Protein AF-Q4VC95-F1 (afdb_monomer)

Organism: NCBI:txid325325

Structure (mmCIF, N/CA/C/O backbone):
data_AF-Q4VC95-F1
#
_entry.id   AF-Q4VC95-F1
#
loop_
_atom_site.group_PDB
_atom_site.id
_atom_site.type_symbol
_atom_site.label_atom_id
_atom_site.label_alt_id
_atom_site.label_comp_id
_atom_site.label_asym_id
_atom_site.label_entity_id
_atom_site.label_seq_id
_atom_site.pdbx_PDB_ins_code
_atom_site.Cartn_x
_atom_site.Cartn_y
_atom_site.Cartn_z
_atom_site.occupancy
_atom_site.B_iso_or_equiv
_atom_site.auth_seq_id
_atom_site.auth_comp_id
_atom_site.auth_asym_id
_atom_site.auth_atom_id
_atom_site.pdbx_PDB_model_num
ATOM 1 N N . SER A 1 1 ? 1.950 -16.554 6.411 1.00 58.47 1 SER A N 1
ATOM 2 C CA . SER A 1 1 ? 0.692 -15.927 6.862 1.00 58.47 1 SER A CA 1
ATOM 3 C C . SER A 1 1 ? 1.009 -15.013 8.032 1.00 58.47 1 SER A C 1
ATOM 5 O O . SER A 1 1 ? 1.892 -15.345 8.814 1.00 58.47 1 SER A O 1
ATOM 7 N N . SER A 1 2 ? 0.361 -13.853 8.122 1.00 73.25 2 SER A N 1
ATOM 8 C CA . SER A 1 2 ? 0.530 -12.890 9.217 1.00 73.25 2 SER A CA 1
ATOM 9 C C . SER A 1 2 ? -0.821 -12.636 9.881 1.00 73.25 2 SER A C 1
ATOM 11 O O . SER A 1 2 ? -1.827 -12.556 9.186 1.00 73.25 2 SER A O 1
ATOM 13 N N . ASN A 1 3 ? -0.824 -12.489 11.209 1.00 79.56 3 ASN A N 1
ATOM 14 C CA . ASN A 1 3 ? -2.007 -12.095 11.993 1.00 79.56 3 ASN A CA 1
ATOM 15 C C . ASN A 1 3 ? -1.872 -10.672 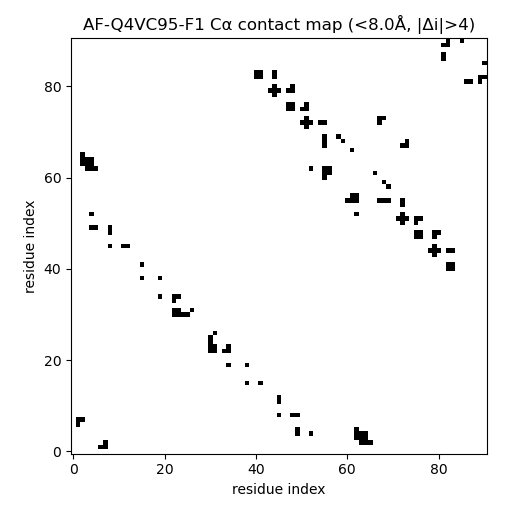12.574 1.00 79.56 3 ASN A C 1
ATOM 17 O O . ASN A 1 3 ? -2.800 -10.156 13.180 1.00 79.56 3 ASN A O 1
ATOM 21 N N . HIS A 1 4 ? -0.716 -10.025 12.382 1.00 86.69 4 HIS A N 1
ATOM 22 C CA . HIS A 1 4 ? -0.400 -8.705 12.930 1.00 86.69 4 HIS A CA 1
ATOM 23 C C . HIS A 1 4 ? -0.182 -7.687 11.806 1.00 86.69 4 HIS A C 1
ATOM 25 O O . HIS A 1 4 ? 0.581 -7.962 10.871 1.00 86.69 4 HIS A O 1
ATOM 31 N N . TRP A 1 5 ? -0.786 -6.498 11.920 1.00 87.50 5 TRP A N 1
ATOM 32 C CA . TRP A 1 5 ? -0.747 -5.451 10.885 1.00 87.50 5 TRP A CA 1
ATOM 33 C C . TRP A 1 5 ? 0.667 -5.077 10.443 1.00 87.50 5 TRP A C 1
ATOM 35 O O . TRP A 1 5 ? 0.952 -5.054 9.248 1.00 87.50 5 TRP A O 1
ATOM 45 N N . VAL A 1 6 ? 1.579 -4.872 11.397 1.00 86.56 6 VAL A N 1
ATOM 46 C CA . VAL A 1 6 ? 2.993 -4.564 11.110 1.00 86.56 6 VAL A CA 1
ATOM 47 C C . VAL A 1 6 ? 3.650 -5.638 10.237 1.00 86.56 6 VAL A C 1
ATOM 49 O O . VAL A 1 6 ? 4.337 -5.310 9.278 1.00 86.56 6 VAL A O 1
ATOM 52 N N . MET A 1 7 ? 3.406 -6.923 10.506 1.00 88.19 7 MET A N 1
ATOM 53 C CA . MET A 1 7 ? 4.019 -8.005 9.731 1.00 88.19 7 MET A CA 1
ATOM 54 C C . MET A 1 7 ? 3.429 -8.105 8.319 1.00 88.19 7 MET A C 1
ATOM 56 O O . MET A 1 7 ? 4.160 -8.373 7.366 1.00 88.19 7 MET A O 1
ATOM 60 N N . ALA A 1 8 ? 2.122 -7.858 8.172 1.00 88.31 8 ALA A N 1
ATOM 61 C CA . ALA A 1 8 ? 1.491 -7.747 6.858 1.00 88.31 8 ALA A CA 1
ATOM 62 C C . ALA A 1 8 ? 2.071 -6.572 6.055 1.00 88.31 8 ALA A C 1
ATOM 64 O O . ALA A 1 8 ? 2.407 -6.738 4.883 1.00 88.31 8 ALA A O 1
ATOM 65 N N . TRP A 1 9 ? 2.251 -5.414 6.695 1.00 90.69 9 TRP A N 1
ATOM 66 C CA . TRP A 1 9 ? 2.854 -4.235 6.081 1.00 90.69 9 TRP A CA 1
ATOM 67 C C . TRP A 1 9 ? 4.294 -4.489 5.616 1.00 90.69 9 TRP A C 1
ATOM 69 O O . TRP A 1 9 ? 4.612 -4.242 4.454 1.00 90.69 9 TRP A O 1
ATOM 79 N N . THR A 1 10 ? 5.140 -5.083 6.463 1.00 91.25 10 THR A N 1
ATOM 80 C CA . THR A 1 10 ? 6.523 -5.419 6.092 1.00 91.25 10 THR A CA 1
ATOM 81 C C . THR A 1 10 ? 6.579 -6.342 4.873 1.00 91.25 10 THR A C 1
ATOM 83 O O . THR A 1 10 ? 7.408 -6.151 3.986 1.00 91.25 10 THR A O 1
ATOM 86 N N . GLY A 1 11 ? 5.676 -7.324 4.781 1.00 89.12 11 GLY A N 1
ATOM 87 C CA . GLY A 1 11 ? 5.594 -8.200 3.609 1.00 89.12 11 GLY A CA 1
ATOM 88 C C . GLY A 1 11 ? 5.265 -7.446 2.315 1.00 89.12 11 GLY A C 1
ATOM 89 O O . GLY A 1 11 ? 5.795 -7.777 1.253 1.00 89.12 11 GLY A O 1
ATOM 90 N N . LEU A 1 12 ? 4.429 -6.408 2.397 1.00 88.12 12 LEU A N 1
ATOM 91 C CA . LEU A 1 12 ? 4.082 -5.565 1.255 1.00 88.12 12 LEU A CA 1
ATOM 92 C C . LEU A 1 12 ? 5.241 -4.664 0.812 1.00 88.12 12 LEU A C 1
ATOM 94 O O . LEU A 1 12 ? 5.403 -4.486 -0.393 1.00 88.12 12 LEU A O 1
ATOM 98 N N . GLU A 1 13 ? 6.037 -4.139 1.745 1.00 91.25 13 GLU A N 1
ATOM 99 C CA . GLU A 1 13 ? 7.244 -3.349 1.442 1.00 91.25 13 GLU A CA 1
ATOM 100 C C . GLU A 1 13 ? 8.359 -4.192 0.816 1.00 91.25 13 GLU A C 1
ATOM 102 O O . GLU A 1 13 ? 9.028 -3.781 -0.128 1.00 91.25 13 GLU A O 1
ATOM 107 N N . ILE A 1 14 ? 8.549 -5.425 1.288 1.00 92.44 14 ILE A N 1
ATOM 108 C CA . ILE A 1 14 ? 9.536 -6.325 0.678 1.00 92.44 14 ILE A CA 1
ATOM 109 C C . ILE A 1 14 ? 9.150 -6.630 -0.778 1.00 92.44 14 ILE A C 1
ATOM 111 O O . ILE A 1 14 ? 10.015 -6.669 -1.653 1.00 92.44 14 ILE A O 1
ATOM 115 N N . ASN A 1 15 ? 7.855 -6.805 -1.056 1.00 90.75 15 ASN A N 1
ATOM 116 C CA . ASN A 1 15 ? 7.357 -7.055 -2.408 1.00 90.75 15 ASN A CA 1
ATOM 117 C C . ASN A 1 15 ? 7.630 -5.863 -3.349 1.00 90.75 15 ASN A C 1
ATOM 119 O O . ASN A 1 15 ? 8.150 -6.046 -4.450 1.00 90.75 15 ASN A O 1
ATOM 123 N N . THR A 1 16 ? 7.363 -4.634 -2.901 1.00 89.75 16 THR A N 1
ATOM 124 C CA . THR A 1 16 ? 7.597 -3.427 -3.712 1.00 89.75 16 THR A CA 1
ATOM 125 C C . THR A 1 16 ? 9.082 -3.237 -4.007 1.00 89.75 16 THR A C 1
ATOM 127 O O . THR A 1 16 ? 9.448 -3.035 -5.166 1.00 89.75 16 THR A O 1
ATOM 130 N N . LEU A 1 17 ? 9.948 -3.389 -3.000 1.00 91.62 17 LEU A N 1
ATOM 131 C CA . LEU A 1 17 ? 11.402 -3.297 -3.163 1.00 91.62 17 LEU A CA 1
ATOM 132 C C . LEU A 1 17 ? 11.961 -4.377 -4.101 1.00 91.62 17 LEU A C 1
ATOM 134 O O . LEU A 1 17 ? 12.872 -4.093 -4.877 1.00 91.62 17 LEU A O 1
ATOM 138 N N . ALA A 1 18 ? 11.399 -5.589 -4.082 1.00 91.75 18 ALA A N 1
ATOM 139 C CA . ALA A 1 18 ? 11.811 -6.672 -4.974 1.00 91.75 18 ALA A CA 1
ATOM 140 C C . ALA A 1 18 ? 11.437 -6.420 -6.449 1.00 91.75 18 ALA A C 1
ATOM 142 O O . ALA A 1 18 ? 12.146 -6.874 -7.349 1.00 91.75 18 ALA A O 1
ATOM 143 N N . ILE A 1 19 ? 10.354 -5.682 -6.716 1.00 91.00 19 ILE A N 1
ATOM 144 C CA . ILE A 1 19 ? 9.877 -5.392 -8.079 1.00 91.00 19 ILE A CA 1
ATOM 145 C C . ILE A 1 19 ? 10.657 -4.241 -8.743 1.00 91.00 19 ILE A C 1
ATOM 147 O O . ILE A 1 19 ? 10.885 -4.279 -9.954 1.00 91.00 19 ILE A O 1
ATOM 151 N N . ILE A 1 20 ? 11.124 -3.246 -7.979 1.00 91.62 20 ILE A N 1
ATOM 152 C CA . ILE A 1 20 ? 11.896 -2.086 -8.482 1.00 91.62 20 ILE A CA 1
ATOM 153 C C . ILE A 1 20 ? 13.058 -2.464 -9.431 1.00 91.62 20 ILE A C 1
ATOM 155 O O . ILE A 1 20 ? 13.115 -1.922 -10.543 1.00 91.62 20 ILE A O 1
ATOM 159 N N . PRO A 1 21 ? 13.983 -3.379 -9.073 1.00 87.94 21 PRO A N 1
ATOM 160 C CA . PRO A 1 21 ? 15.085 -3.754 -9.965 1.00 87.94 21 PRO A CA 1
ATOM 161 C C . PRO A 1 21 ? 14.610 -4.512 -11.213 1.00 87.94 21 PRO A C 1
ATOM 163 O O . PRO A 1 21 ? 15.278 -4.505 -12.244 1.00 87.94 21 PRO A O 1
ATOM 166 N N . LEU A 1 22 ? 13.440 -5.148 -11.144 1.00 90.00 22 LEU A N 1
ATOM 167 C CA . LEU A 1 22 ? 12.856 -5.909 -12.244 1.00 90.00 22 LEU A CA 1
ATOM 168 C C . LEU A 1 22 ? 12.283 -4.977 -13.325 1.00 90.00 22 LEU A C 1
ATOM 170 O O . LEU A 1 22 ? 12.463 -5.240 -14.513 1.00 90.00 22 LEU A O 1
ATOM 174 N N . ILE A 1 23 ? 11.674 -3.854 -12.921 1.00 86.50 23 ILE A N 1
ATOM 175 C CA . ILE A 1 23 ? 11.176 -2.807 -13.834 1.00 86.50 23 ILE A CA 1
ATOM 176 C C . ILE A 1 23 ? 12.337 -2.002 -14.437 1.00 86.50 23 ILE A C 1
ATOM 178 O O . ILE A 1 23 ? 12.345 -1.721 -15.635 1.00 86.50 23 ILE A O 1
ATOM 182 N N . SER A 1 24 ? 13.350 -1.676 -13.632 1.00 88.12 24 SER A N 1
ATOM 183 C CA . SER A 1 24 ? 14.510 -0.875 -14.059 1.00 88.12 24 SER A CA 1
ATOM 184 C C . SER A 1 24 ? 15.621 -1.681 -14.750 1.00 88.12 24 SER A C 1
ATOM 186 O O . SER A 1 24 ? 16.694 -1.145 -15.021 1.00 88.12 24 SER A O 1
ATOM 188 N N . LYS A 1 25 ? 15.366 -2.955 -15.090 1.00 84.25 25 LYS A N 1
ATOM 189 C CA . LYS A 1 25 ? 16.341 -3.858 -15.727 1.00 84.25 25 LYS A CA 1
ATOM 190 C C . LYS A 1 25 ? 16.924 -3.296 -17.026 1.00 84.25 25 LYS A C 1
ATOM 192 O O . LYS A 1 25 ? 18.090 -3.529 -17.333 1.00 84.25 25 LYS A O 1
ATOM 197 N N . THR A 1 26 ? 16.114 -2.591 -17.815 1.00 81.12 26 THR A N 1
ATOM 198 C CA . THR A 1 26 ? 16.612 -1.840 -18.970 1.00 81.12 26 THR A CA 1
ATOM 199 C C . THR A 1 26 ? 16.922 -0.415 -18.522 1.00 81.12 26 THR A C 1
ATOM 201 O O . THR A 1 26 ? 16.046 0.294 -18.041 1.00 81.12 26 THR A O 1
ATOM 204 N N . HIS A 1 27 ? 18.161 0.045 -18.701 1.00 81.31 27 HIS A N 1
ATOM 205 C CA . HIS A 1 27 ? 18.582 1.402 -18.313 1.00 81.31 27 HIS A CA 1
ATOM 206 C C . HIS A 1 27 ? 18.083 2.497 -19.279 1.00 81.31 27 HIS A C 1
ATOM 208 O O . HIS A 1 27 ? 18.778 3.466 -19.569 1.00 81.31 27 HIS A O 1
ATOM 214 N N . HIS A 1 28 ? 16.868 2.341 -19.807 1.00 92.25 28 HIS A N 1
ATOM 215 C CA . HIS A 1 28 ? 16.233 3.310 -20.688 1.00 92.25 28 HIS A CA 1
ATOM 216 C C . HIS A 1 28 ? 15.473 4.362 -19.855 1.00 92.25 28 HIS A C 1
ATOM 218 O O . HIS A 1 28 ? 14.788 3.981 -18.902 1.00 92.25 28 HIS A O 1
ATOM 224 N N . PRO A 1 29 ? 15.481 5.659 -20.227 1.00 90.19 29 PRO A N 1
ATOM 225 C CA . PRO A 1 29 ? 14.777 6.715 -19.484 1.00 90.19 29 PRO A CA 1
ATOM 226 C C . PRO A 1 29 ? 13.310 6.386 -19.168 1.00 90.19 29 PRO A C 1
ATOM 228 O O . PRO A 1 29 ? 12.843 6.591 -18.053 1.00 90.19 29 PRO A O 1
ATOM 231 N N . ARG A 1 30 ? 12.602 5.766 -20.120 1.00 91.25 30 ARG A N 1
ATOM 232 C CA . ARG A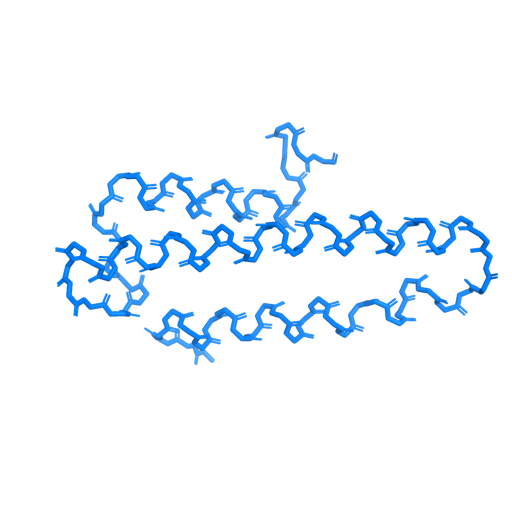 1 30 ? 11.215 5.294 -19.940 1.00 91.25 30 ARG A CA 1
ATOM 233 C C . ARG A 1 30 ? 11.055 4.235 -18.839 1.00 91.25 30 ARG A C 1
ATOM 235 O O . ARG A 1 30 ? 10.050 4.241 -18.138 1.00 91.25 30 ARG A O 1
ATOM 242 N N . ALA A 1 31 ? 12.008 3.312 -18.702 1.00 88.75 31 ALA A N 1
ATOM 243 C CA . ALA A 1 31 ? 11.959 2.277 -17.668 1.00 88.75 31 ALA A CA 1
ATOM 244 C C . ALA A 1 31 ? 12.204 2.879 -16.277 1.00 88.75 31 ALA A C 1
ATOM 246 O O . ALA A 1 31 ? 11.544 2.498 -15.311 1.00 88.75 31 ALA A O 1
ATOM 247 N N . ILE A 1 32 ? 13.083 3.881 -16.189 1.00 90.69 32 ILE A N 1
ATOM 248 C CA . ILE A 1 32 ? 13.312 4.659 -14.965 1.00 90.69 32 ILE A CA 1
ATOM 249 C C . ILE A 1 32 ? 12.040 5.423 -14.580 1.00 90.69 32 ILE A C 1
ATOM 251 O O . ILE A 1 32 ? 11.589 5.325 -13.442 1.00 90.69 32 ILE A O 1
ATOM 255 N N . GLU A 1 33 ? 11.411 6.117 -15.531 1.00 93.00 33 GLU A N 1
ATOM 256 C CA . GLU A 1 33 ? 10.157 6.840 -15.290 1.00 93.00 33 GLU A CA 1
ATOM 257 C C . GLU A 1 33 ? 9.038 5.903 -14.805 1.00 93.00 33 GLU A C 1
ATOM 259 O O . GLU A 1 33 ? 8.352 6.206 -13.827 1.00 93.00 33 GLU A O 1
ATOM 264 N N . ALA A 1 34 ? 8.883 4.735 -15.438 1.00 91.50 34 ALA A N 1
ATOM 265 C CA . ALA A 1 34 ? 7.922 3.719 -15.014 1.00 91.50 34 ALA A CA 1
ATOM 266 C C . ALA A 1 34 ? 8.219 3.193 -13.599 1.00 91.50 34 ALA A C 1
ATOM 268 O O . ALA A 1 34 ? 7.301 3.035 -12.796 1.00 91.50 34 ALA A O 1
ATOM 269 N N . THR A 1 35 ? 9.497 2.979 -13.272 1.00 91.94 35 THR A N 1
ATOM 270 C CA . THR A 1 35 ? 9.930 2.543 -11.935 1.00 91.94 35 THR A CA 1
ATOM 271 C C . THR A 1 35 ? 9.583 3.586 -10.871 1.00 91.94 35 THR A C 1
ATOM 273 O O . THR A 1 35 ? 9.059 3.232 -9.819 1.00 91.94 35 THR A O 1
ATOM 276 N N . ILE A 1 36 ? 9.813 4.874 -11.151 1.00 93.19 36 ILE A N 1
ATOM 277 C CA . ILE A 1 36 ? 9.490 5.974 -10.228 1.00 93.19 36 ILE A CA 1
ATOM 278 C C . ILE A 1 36 ? 7.975 6.082 -10.019 1.00 93.19 36 ILE A C 1
ATOM 280 O O . ILE A 1 36 ? 7.522 6.178 -8.880 1.00 93.19 36 ILE A O 1
ATOM 284 N N . LYS A 1 37 ? 7.178 6.017 -11.095 1.00 92.88 37 LYS A N 1
ATOM 285 C CA . LYS A 1 37 ? 5.706 6.026 -11.008 1.00 92.88 37 LYS A CA 1
ATOM 286 C C . LYS A 1 37 ? 5.189 4.868 -10.156 1.00 92.88 37 LYS A C 1
ATOM 288 O O . LYS A 1 37 ? 4.400 5.090 -9.240 1.00 92.88 37 LYS A O 1
ATOM 293 N N . TYR A 1 38 ? 5.685 3.657 -10.414 1.00 92.56 38 TYR A N 1
ATOM 294 C CA . TYR A 1 38 ? 5.345 2.472 -9.631 1.00 92.56 38 TYR A CA 1
ATOM 295 C C . TYR A 1 38 ? 5.706 2.652 -8.152 1.00 92.56 38 TYR A C 1
ATOM 297 O O . TYR A 1 38 ? 4.869 2.416 -7.283 1.00 92.56 38 TYR A O 1
ATOM 305 N N . PHE A 1 39 ? 6.921 3.123 -7.861 1.00 93.38 39 PHE A N 1
ATOM 306 C CA . PHE A 1 39 ? 7.375 3.353 -6.493 1.00 93.38 39 PHE A CA 1
ATOM 307 C C . PHE A 1 39 ? 6.474 4.338 -5.742 1.00 93.38 39 PHE A C 1
ATOM 309 O O . PHE A 1 39 ? 6.054 4.041 -4.629 1.00 93.38 39 PHE A O 1
ATOM 316 N N . LEU A 1 40 ? 6.119 5.473 -6.350 1.00 93.94 40 LEU A N 1
ATOM 317 C CA . LEU A 1 40 ? 5.283 6.487 -5.703 1.00 93.94 40 LEU A CA 1
ATOM 318 C C . LEU A 1 40 ? 3.875 5.966 -5.377 1.00 93.94 40 LEU A C 1
ATOM 320 O O . LEU A 1 40 ? 3.390 6.162 -4.262 1.00 93.94 40 LEU A O 1
ATOM 324 N N . VAL A 1 41 ? 3.229 5.262 -6.312 1.00 93.50 41 VAL A N 1
ATOM 325 C CA . VAL A 1 41 ? 1.896 4.671 -6.084 1.00 93.50 41 VAL A CA 1
ATOM 326 C C . VAL A 1 41 ? 1.955 3.594 -4.999 1.00 93.50 41 VAL A C 1
ATOM 328 O O . VAL A 1 41 ? 1.109 3.539 -4.110 1.00 93.50 41 VAL A O 1
ATOM 331 N N . GLN A 1 42 ? 2.984 2.751 -5.016 1.00 92.50 42 GLN A N 1
ATOM 332 C CA . GLN A 1 42 ? 3.122 1.689 -4.025 1.00 92.50 42 GLN A CA 1
ATOM 333 C C . GLN A 1 42 ? 3.482 2.215 -2.631 1.00 92.50 42 GLN A C 1
ATOM 335 O O . GLN A 1 42 ? 2.938 1.721 -1.644 1.00 92.50 42 GLN A O 1
ATOM 340 N N . ALA A 1 43 ? 4.348 3.227 -2.540 1.00 92.31 43 ALA A N 1
ATOM 341 C CA . ALA A 1 43 ? 4.723 3.862 -1.280 1.00 92.31 43 ALA A CA 1
ATOM 342 C C . ALA A 1 43 ? 3.530 4.590 -0.644 1.00 92.31 43 ALA A C 1
ATOM 344 O O . ALA A 1 43 ? 3.299 4.472 0.558 1.00 92.31 43 ALA A O 1
ATOM 345 N N . THR A 1 44 ? 2.723 5.289 -1.448 1.00 93.88 44 THR A N 1
ATOM 346 C CA . THR A 1 44 ? 1.498 5.951 -0.967 1.00 93.88 44 THR A CA 1
ATOM 347 C C . THR A 1 44 ? 0.452 4.943 -0.494 1.00 93.88 44 THR A C 1
ATOM 349 O O . THR A 1 44 ? -0.073 5.092 0.609 1.00 93.88 44 THR A O 1
ATOM 352 N N . ALA A 1 45 ? 0.213 3.867 -1.251 1.00 92.94 45 ALA A N 1
ATOM 353 C CA . ALA A 1 45 ? -0.650 2.770 -0.813 1.00 92.94 45 ALA A CA 1
ATOM 354 C C . ALA A 1 45 ? -0.155 2.148 0.504 1.00 92.94 45 ALA A C 1
ATOM 356 O O . ALA A 1 45 ? -0.935 1.904 1.420 1.00 92.94 45 ALA A O 1
ATOM 357 N N . SER A 1 46 ? 1.154 1.931 0.633 1.00 93.31 46 SER A N 1
ATOM 358 C CA . SER A 1 46 ? 1.761 1.372 1.840 1.00 93.31 46 SER A CA 1
ATOM 359 C C . SER A 1 46 ? 1.595 2.277 3.068 1.00 93.31 46 SER A C 1
ATOM 361 O O . SER A 1 46 ? 1.204 1.813 4.143 1.00 93.31 46 SER A O 1
ATOM 363 N N . ALA A 1 47 ? 1.793 3.587 2.897 1.00 93.25 47 ALA A N 1
ATOM 364 C CA . ALA A 1 47 ? 1.559 4.577 3.944 1.00 93.25 47 ALA A CA 1
ATOM 365 C C . ALA A 1 47 ? 0.089 4.606 4.394 1.00 93.25 47 ALA A C 1
ATOM 367 O O . ALA A 1 47 ? -0.182 4.689 5.592 1.00 93.25 47 ALA A O 1
ATOM 368 N N . LEU A 1 48 ? -0.866 4.475 3.464 1.00 93.62 48 LEU A N 1
ATOM 369 C CA . LEU A 1 48 ? -2.292 4.393 3.799 1.00 93.62 48 LEU A CA 1
ATOM 370 C C . LEU A 1 48 ? -2.640 3.121 4.583 1.00 93.62 48 LEU A C 1
ATOM 372 O O . LEU A 1 48 ? -3.468 3.187 5.490 1.00 93.62 48 LEU A O 1
ATOM 376 N N . ILE A 1 49 ? -1.998 1.982 4.292 1.00 92.88 49 ILE A N 1
ATOM 377 C CA . ILE A 1 49 ? -2.176 0.744 5.072 1.00 92.88 49 ILE A CA 1
ATOM 378 C C . ILE A 1 49 ? -1.696 0.946 6.511 1.00 92.88 49 ILE A C 1
ATOM 380 O O . ILE A 1 49 ? -2.429 0.612 7.446 1.00 92.88 49 ILE A O 1
ATOM 384 N N . LEU A 1 50 ? -0.508 1.535 6.704 1.00 92.06 50 LEU A N 1
ATOM 385 C CA . LEU A 1 50 ? -0.026 1.876 8.044 1.00 92.06 50 LEU A CA 1
ATOM 386 C C . LEU A 1 50 ? -0.987 2.821 8.751 1.00 92.06 50 LEU A C 1
ATOM 388 O O . LEU A 1 50 ? -1.376 2.539 9.880 1.00 92.06 50 LEU A O 1
ATOM 392 N N . PHE A 1 51 ? -1.410 3.892 8.083 1.00 91.88 51 PHE A N 1
ATOM 393 C CA . PHE A 1 51 ? -2.297 4.892 8.666 1.00 91.88 51 PHE A CA 1
ATOM 394 C C . PHE A 1 51 ? -3.669 4.314 9.053 1.00 91.88 51 PHE A C 1
ATOM 396 O O . PHE A 1 51 ? -4.180 4.582 10.135 1.00 91.88 51 PHE A O 1
ATOM 403 N N . SER A 1 52 ? -4.236 3.443 8.217 1.00 92.12 52 SER A N 1
ATOM 404 C CA . SER A 1 52 ? -5.431 2.662 8.553 1.00 92.12 52 SER A CA 1
ATOM 405 C C . SER A 1 52 ? -5.213 1.817 9.812 1.00 92.12 52 SER A C 1
ATOM 407 O O . SER A 1 52 ? -6.033 1.833 10.732 1.00 92.12 52 SER A O 1
ATOM 409 N N . SER A 1 53 ? -4.097 1.080 9.870 1.00 91.25 53 SER A N 1
ATOM 410 C CA . SER A 1 53 ? -3.802 0.199 11.003 1.00 91.25 53 SER A CA 1
ATOM 411 C C . SER A 1 53 ? -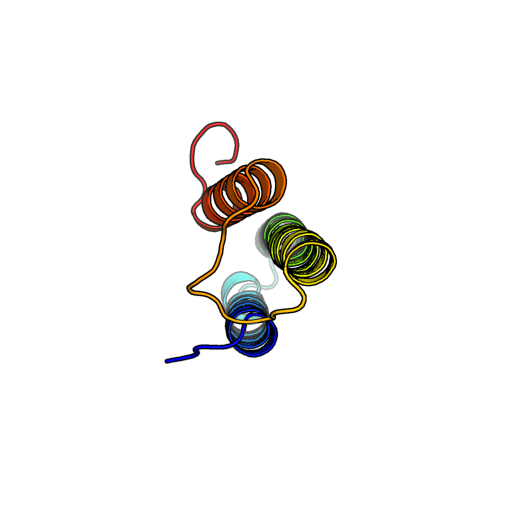3.560 0.967 12.304 1.00 91.25 53 SER A C 1
ATOM 413 O O . SER A 1 53 ? -4.007 0.518 13.356 1.00 91.25 53 SER A O 1
ATOM 415 N N . THR A 1 54 ? -2.930 2.146 12.247 1.00 91.31 54 THR A N 1
ATOM 416 C CA . THR A 1 54 ? -2.688 2.987 13.425 1.00 91.31 54 THR A CA 1
ATOM 417 C C . THR A 1 54 ? -3.972 3.621 13.938 1.00 91.31 54 THR A C 1
ATOM 419 O O . THR A 1 54 ? -4.176 3.625 15.147 1.00 91.31 54 THR A O 1
ATOM 422 N N . ILE A 1 55 ? -4.871 4.090 13.062 1.00 90.69 55 ILE A N 1
ATOM 423 C CA . ILE A 1 55 ? -6.200 4.576 13.477 1.00 90.69 55 ILE A CA 1
ATOM 424 C C . ILE A 1 55 ? -6.986 3.443 14.139 1.00 90.69 55 ILE A C 1
ATOM 426 O O . ILE A 1 55 ? -7.560 3.628 15.211 1.00 90.69 55 ILE A O 1
ATOM 430 N N . ASN A 1 56 ? -6.971 2.251 13.536 1.00 90.75 56 ASN A N 1
ATOM 431 C CA . ASN A 1 56 ? -7.659 1.092 14.091 1.00 90.75 56 ASN A CA 1
ATOM 432 C C . ASN A 1 56 ? -7.104 0.695 15.470 1.00 90.75 56 ASN A C 1
ATOM 434 O O . ASN A 1 56 ? -7.875 0.509 16.411 1.00 90.75 56 ASN A O 1
ATOM 438 N N . ALA A 1 57 ? -5.778 0.624 15.613 1.00 89.62 57 ALA A N 1
ATOM 439 C CA . ALA A 1 57 ? -5.121 0.301 16.876 1.00 89.62 57 ALA A CA 1
ATOM 440 C C . ALA A 1 57 ? -5.318 1.393 17.935 1.00 89.62 57 ALA A C 1
ATOM 442 O O . ALA A 1 57 ? -5.476 1.080 19.110 1.00 89.62 57 ALA A O 1
ATOM 443 N N . TRP A 1 58 ? -5.373 2.664 17.533 1.00 89.31 58 TRP A N 1
ATOM 444 C CA . TRP A 1 58 ? -5.666 3.777 18.434 1.00 89.31 58 TRP A CA 1
ATOM 445 C C . TRP A 1 58 ? -7.062 3.664 19.058 1.00 89.31 58 TRP A C 1
ATOM 447 O O . TRP A 1 58 ? -7.248 3.982 20.228 1.00 89.31 58 TRP A O 1
ATOM 457 N N . GLN A 1 59 ? -8.046 3.193 18.291 1.00 87.25 59 GLN A N 1
ATOM 458 C CA . GLN A 1 59 ? -9.437 3.121 18.743 1.00 87.25 59 GLN A CA 1
ATOM 459 C C . GLN A 1 59 ? -9.787 1.814 19.454 1.00 87.25 59 GLN A C 1
ATOM 461 O O . GLN A 1 59 ? -10.608 1.818 20.367 1.00 87.25 59 GLN A O 1
ATOM 466 N N . THR A 1 60 ? -9.188 0.698 19.037 1.00 86.56 60 THR A N 1
ATOM 467 C CA . THR A 1 60 ? -9.480 -0.642 19.582 1.00 86.56 60 THR A CA 1
ATOM 468 C C . THR A 1 60 ? -8.444 -1.123 20.595 1.00 86.56 60 THR A C 1
ATOM 470 O O . THR A 1 60 ? -8.705 -2.059 21.347 1.00 86.56 60 THR A O 1
ATOM 473 N N . GLY A 1 61 ? -7.257 -0.512 20.614 1.00 86.94 61 GLY A N 1
ATOM 474 C CA . GLY A 1 61 ? -6.113 -0.954 21.409 1.00 86.94 61 GLY A CA 1
ATOM 475 C C . GLY A 1 61 ? -5.404 -2.199 20.863 1.00 86.94 61 GLY A C 1
ATOM 476 O O . GLY A 1 61 ? -4.498 -2.703 21.523 1.00 86.94 61 GLY A O 1
ATOM 477 N N . GLN A 1 62 ? -5.794 -2.718 19.691 1.00 86.00 62 GLN A N 1
ATOM 478 C CA . GLN A 1 62 ? -5.271 -3.972 19.140 1.00 86.00 62 GLN A CA 1
ATOM 479 C C . GLN A 1 62 ? -4.663 -3.797 17.745 1.00 86.00 62 GLN A C 1
ATOM 481 O O . GLN A 1 62 ? -5.117 -2.996 16.932 1.00 86.00 62 GLN A O 1
ATOM 486 N N . TRP A 1 63 ? -3.643 -4.604 17.453 1.00 86.62 63 TRP A N 1
ATOM 487 C CA . TRP A 1 63 ? -2.937 -4.630 16.164 1.00 86.62 63 TRP A CA 1
ATOM 488 C C . TRP A 1 63 ? -3.270 -5.862 15.310 1.00 86.62 63 TRP A C 1
ATOM 490 O O . TRP A 1 63 ? -2.591 -6.142 14.315 1.00 86.62 63 TRP A O 1
ATOM 500 N N . ASP A 1 64 ? -4.298 -6.610 15.707 1.00 86.94 64 ASP A N 1
ATOM 501 C CA . ASP A 1 64 ? -4.768 -7.789 14.988 1.00 86.94 64 ASP A CA 1
ATOM 502 C C . ASP A 1 64 ? -5.420 -7.382 13.656 1.00 86.94 64 ASP A C 1
ATOM 504 O O . ASP A 1 64 ? -6.150 -6.390 13.561 1.00 86.94 64 ASP A O 1
ATOM 508 N N . ILE A 1 65 ? -5.143 -8.155 12.609 1.00 81.06 65 ILE A N 1
ATOM 509 C CA . ILE A 1 65 ? -5.688 -7.939 11.264 1.00 81.06 65 ILE A CA 1
ATOM 510 C C . ILE A 1 65 ? -7.200 -8.182 11.228 1.00 81.06 65 ILE A C 1
ATOM 512 O O . ILE A 1 65 ? -7.911 -7.532 10.464 1.00 81.06 65 ILE A O 1
ATOM 516 N N . THR A 1 66 ? -7.700 -9.094 12.062 1.00 79.50 66 THR A N 1
ATOM 517 C CA . THR A 1 66 ? -9.104 -9.533 12.035 1.00 79.50 66 THR A CA 1
ATOM 518 C C . THR A 1 66 ? -10.088 -8.507 12.604 1.00 79.50 66 THR A C 1
ATOM 520 O O . THR A 1 66 ? -11.284 -8.588 12.326 1.00 79.50 66 THR A O 1
ATOM 523 N N . GLN A 1 67 ? -9.608 -7.513 13.354 1.00 73.69 67 GLN A N 1
ATOM 524 C CA . GLN A 1 67 ? -10.451 -6.540 14.052 1.00 73.69 67 GLN A CA 1
ATOM 525 C C . GLN A 1 67 ? -10.438 -5.163 13.391 1.00 73.69 67 GLN A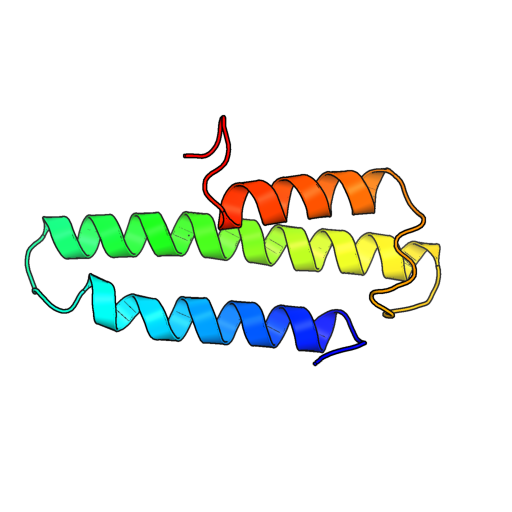 C 1
ATOM 527 O O . GLN A 1 67 ? -10.015 -4.178 13.988 1.00 73.69 67 GLN A O 1
ATOM 532 N N . LEU A 1 68 ? -10.933 -5.072 12.159 1.00 78.06 68 LEU A N 1
ATOM 533 C CA . LEU A 1 68 ? -11.140 -3.798 11.460 1.00 78.06 68 LEU A CA 1
ATOM 534 C C . LEU A 1 68 ? -12.539 -3.250 11.714 1.00 78.06 68 LEU A C 1
ATOM 536 O O . LEU A 1 68 ? -13.435 -3.331 10.876 1.00 78.06 68 LEU A O 1
ATOM 540 N N . THR A 1 69 ? -12.740 -2.733 12.918 1.00 76.69 69 THR A N 1
ATOM 541 C CA . THR A 1 69 ? -14.076 -2.372 13.405 1.00 76.69 69 THR A CA 1
ATOM 542 C C . THR A 1 69 ? -14.451 -0.927 13.104 1.00 76.69 69 THR A C 1
ATOM 544 O O . THR A 1 69 ? -15.639 -0.605 13.079 1.00 76.69 69 THR A O 1
ATOM 547 N N . HIS A 1 70 ? -13.477 -0.051 12.832 1.00 84.31 70 HIS A N 1
ATOM 548 C CA . HIS A 1 70 ? -13.765 1.356 12.585 1.00 84.31 70 HIS A CA 1
ATOM 549 C C . HIS A 1 70 ? -13.973 1.681 11.092 1.00 84.31 70 HIS A C 1
ATOM 551 O O . HIS A 1 70 ? -13.114 1.351 10.266 1.00 84.31 70 HIS A O 1
ATOM 557 N N . PRO A 1 71 ? -15.062 2.390 10.722 1.00 87.50 71 PRO A N 1
ATOM 558 C CA . PRO A 1 71 ? -15.407 2.662 9.325 1.00 87.50 71 PRO A CA 1
ATOM 559 C C . PRO A 1 71 ? -14.378 3.528 8.583 1.00 87.50 71 PRO A C 1
ATOM 561 O O . PRO A 1 71 ? -14.172 3.351 7.383 1.00 87.50 71 PRO A O 1
ATOM 564 N N . THR A 1 72 ? -13.693 4.459 9.259 1.00 89.19 72 THR A N 1
ATOM 565 C CA . THR A 1 72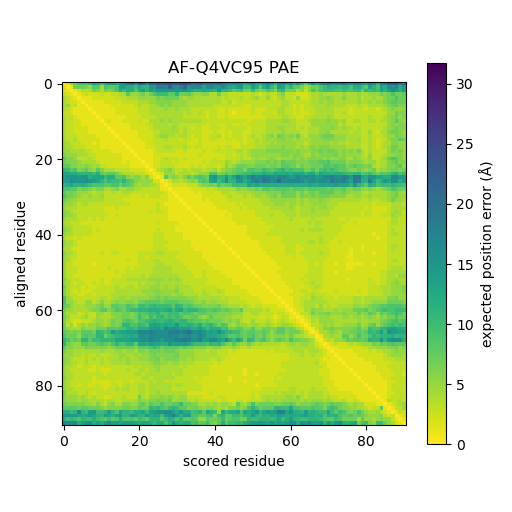 ? -12.627 5.235 8.593 1.00 89.19 72 THR A CA 1
ATOM 566 C C . THR A 1 72 ? -11.393 4.380 8.302 1.00 89.19 72 THR A C 1
ATOM 568 O O . THR A 1 72 ? -10.809 4.504 7.232 1.00 89.19 72 THR A O 1
ATOM 571 N N . SER A 1 73 ? -11.013 3.466 9.197 1.00 89.75 73 SER A N 1
ATOM 572 C CA . SER A 1 73 ? -9.889 2.553 8.967 1.00 89.75 73 SER A CA 1
ATOM 573 C C . SER A 1 73 ? -10.200 1.572 7.835 1.00 89.75 73 SER A C 1
ATOM 575 O O . SER A 1 73 ? -9.368 1.361 6.959 1.00 89.75 73 SER A O 1
ATOM 577 N N . SER A 1 74 ? -11.422 1.029 7.779 1.00 90.31 74 SER A N 1
ATOM 578 C CA . SER A 1 74 ? -11.820 0.102 6.710 1.00 90.31 74 SER A CA 1
ATOM 579 C C . SER A 1 74 ? -11.893 0.769 5.338 1.00 90.31 74 SER A C 1
ATOM 581 O O . SER A 1 74 ? -11.433 0.192 4.351 1.00 90.31 74 SER A O 1
ATOM 583 N N . THR A 1 75 ? -12.398 2.001 5.261 1.00 92.25 75 THR A N 1
ATOM 584 C CA . THR A 1 75 ? -12.404 2.776 4.011 1.00 92.25 75 THR A CA 1
ATOM 585 C C . THR A 1 75 ? -10.989 3.121 3.549 1.00 92.25 75 THR A C 1
ATOM 587 O O . THR A 1 75 ? -10.673 2.909 2.378 1.00 92.25 75 THR A O 1
ATOM 590 N N . LEU A 1 76 ? -10.110 3.563 4.457 1.00 92.81 76 LEU A N 1
ATOM 591 C CA . LEU A 1 76 ? -8.702 3.834 4.147 1.00 92.81 76 LEU A CA 1
ATOM 592 C C . LEU A 1 76 ? -7.961 2.577 3.686 1.00 92.81 76 LEU A C 1
ATOM 594 O O . LEU A 1 76 ? -7.250 2.627 2.683 1.00 92.81 76 LEU A O 1
ATOM 598 N N . LEU A 1 77 ? -8.160 1.441 4.362 1.00 91.81 77 LEU A N 1
ATOM 599 C CA . LEU A 1 77 ? -7.569 0.174 3.941 1.00 91.81 77 LEU A CA 1
ATOM 600 C C . LEU A 1 77 ? -8.051 -0.227 2.546 1.00 91.81 77 LEU A C 1
ATOM 602 O O . LEU A 1 77 ? -7.248 -0.624 1.706 1.00 91.81 77 LEU A O 1
ATOM 606 N N . THR A 1 78 ? -9.355 -0.121 2.293 1.00 91.00 78 THR A N 1
ATOM 607 C CA . THR A 1 78 ? -9.941 -0.489 0.999 1.00 91.00 78 THR A CA 1
ATOM 608 C C . THR A 1 78 ? -9.375 0.382 -0.119 1.00 91.00 78 THR A C 1
ATOM 610 O O . THR A 1 78 ? -8.975 -0.141 -1.158 1.00 91.00 78 THR A O 1
ATOM 613 N N . ALA A 1 79 ? -9.260 1.694 0.109 1.00 92.06 79 ALA A N 1
ATOM 614 C CA . ALA A 1 79 ? -8.624 2.613 -0.830 1.00 92.06 79 ALA A CA 1
ATOM 615 C C . ALA A 1 79 ? -7.148 2.254 -1.072 1.00 92.06 79 ALA A C 1
ATOM 617 O O . ALA A 1 79 ? -6.693 2.233 -2.214 1.00 92.06 79 ALA A O 1
ATOM 618 N N . ALA A 1 80 ? -6.407 1.904 -0.019 1.00 91.75 80 ALA A N 1
ATOM 619 C CA . ALA A 1 80 ? -5.008 1.511 -0.129 1.00 91.75 80 ALA A CA 1
ATOM 620 C C . ALA A 1 80 ? -4.817 0.209 -0.928 1.00 91.75 80 ALA A C 1
ATOM 622 O O . ALA A 1 80 ? -3.923 0.113 -1.771 1.00 91.75 80 ALA A O 1
ATOM 623 N N . ILE A 1 81 ? -5.682 -0.785 -0.709 1.00 90.62 81 ILE A N 1
ATOM 624 C CA . ILE A 1 81 ? -5.686 -2.037 -1.478 1.00 90.62 81 ILE A CA 1
ATOM 625 C C . ILE A 1 81 ? -6.062 -1.761 -2.939 1.00 90.62 81 ILE A C 1
ATOM 627 O O . ILE A 1 81 ? -5.415 -2.291 -3.842 1.00 90.62 81 ILE A O 1
ATOM 631 N N . ALA A 1 82 ? -7.046 -0.893 -3.185 1.00 91.06 82 ALA A N 1
ATOM 632 C CA . ALA A 1 82 ? -7.440 -0.486 -4.530 1.00 91.06 82 ALA A CA 1
ATOM 633 C C . ALA A 1 82 ? -6.286 0.176 -5.301 1.00 91.06 82 ALA A C 1
ATOM 635 O O . ALA A 1 82 ? -6.061 -0.178 -6.457 1.00 91.06 82 ALA A O 1
ATOM 636 N N . MET A 1 83 ? -5.501 1.049 -4.653 1.00 90.75 83 MET A N 1
ATOM 637 C CA . MET A 1 83 ? -4.276 1.622 -5.235 1.00 90.75 83 MET A CA 1
ATOM 638 C C . MET A 1 83 ? -3.238 0.546 -5.564 1.00 90.75 83 MET A C 1
ATOM 640 O O . MET A 1 83 ? -2.635 0.565 -6.632 1.00 90.75 83 MET A O 1
ATOM 644 N N . LYS A 1 84 ? -3.035 -0.425 -4.664 1.00 87.81 84 LYS A N 1
ATOM 645 C CA . LYS A 1 84 ? -2.061 -1.508 -4.865 1.00 87.81 84 LYS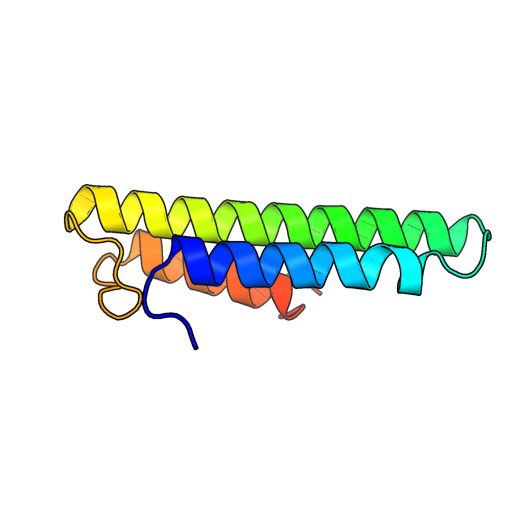 A CA 1
ATOM 646 C C . LYS A 1 84 ? -2.418 -2.423 -6.040 1.00 87.81 84 LYS A C 1
ATOM 648 O O . LYS A 1 84 ? -1.508 -2.937 -6.687 1.00 87.81 84 LYS A O 1
ATOM 653 N N . LEU A 1 85 ? -3.715 -2.618 -6.287 1.00 87.88 85 LEU A N 1
ATOM 654 C CA . LEU A 1 85 ? -4.261 -3.439 -7.373 1.00 87.88 85 LEU A CA 1
ATOM 655 C C . LEU A 1 85 ? -4.487 -2.668 -8.686 1.00 87.88 85 LEU A C 1
ATOM 657 O O . LEU A 1 85 ? -4.761 -3.305 -9.699 1.00 87.88 85 LEU A O 1
ATOM 661 N N . GLY A 1 86 ? -4.390 -1.334 -8.684 1.00 86.19 86 GLY A N 1
ATOM 662 C CA . GLY A 1 86 ? -4.672 -0.503 -9.862 1.00 86.19 86 GLY A CA 1
ATOM 663 C C . GLY A 1 86 ? -6.158 -0.457 -10.238 1.00 86.19 86 GLY A C 1
ATOM 664 O O . GLY A 1 86 ? 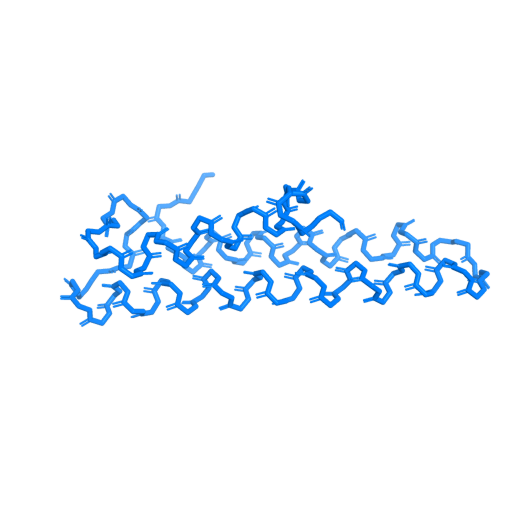-6.503 -0.456 -11.418 1.00 86.19 86 GLY A O 1
ATOM 665 N N . LEU A 1 87 ? -7.059 -0.486 -9.249 1.00 75.69 87 LEU A N 1
ATOM 666 C CA . LEU A 1 87 ? -8.503 -0.378 -9.489 1.00 75.69 87 LEU A CA 1
ATOM 667 C C . LEU A 1 87 ? -8.900 1.060 -9.848 1.00 75.69 87 LEU A C 1
ATOM 669 O O . LEU A 1 87 ? -8.294 2.012 -9.369 1.00 75.69 87 LEU A O 1
ATOM 673 N N . VAL A 1 88 ? -9.972 1.233 -10.628 1.00 58.75 88 VAL A N 1
ATOM 674 C CA . VAL A 1 88 ? -10.554 2.549 -10.968 1.00 58.75 88 VAL A CA 1
ATOM 675 C C . VAL A 1 88 ? -10.876 3.348 -9.691 1.00 58.75 88 VAL A C 1
ATOM 677 O O . VAL A 1 88 ? -11.451 2.770 -8.767 1.00 58.75 88 VAL A O 1
ATOM 680 N N . PRO A 1 89 ? -10.576 4.663 -9.608 1.00 78.25 89 PRO A N 1
ATOM 681 C CA . PRO A 1 89 ? -9.970 5.557 -10.611 1.00 78.25 89 PRO A CA 1
ATOM 682 C C . PRO A 1 89 ? -8.424 5.606 -10.590 1.00 78.25 89 PRO A C 1
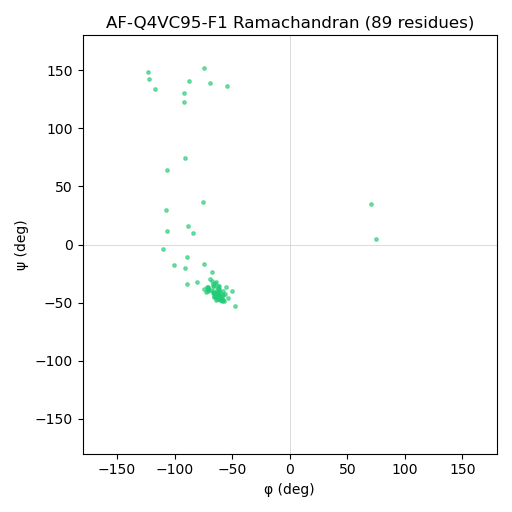ATOM 684 O O . PRO A 1 89 ? -7.835 6.527 -11.145 1.00 78.25 89 PRO A O 1
ATOM 687 N N . LEU A 1 90 ? -7.767 4.650 -9.933 1.00 76.44 90 LEU A N 1
ATOM 688 C CA . LEU A 1 90 ? -6.344 4.646 -9.564 1.00 76.44 90 LEU A CA 1
ATOM 689 C C . LEU A 1 90 ? -5.494 3.661 -10.403 1.00 76.44 90 LEU A C 1
ATOM 691 O O . LEU A 1 90 ? -4.516 3.117 -9.889 1.00 76.44 90 LEU A O 1
ATOM 695 N N . HIS A 1 91 ? -5.882 3.406 -11.661 1.00 65.62 91 HIS A N 1
ATOM 696 C CA . HIS A 1 91 ? -5.089 2.625 -12.631 1.00 65.62 91 HIS A CA 1
ATOM 697 C C . HIS A 1 91 ? -3.913 3.421 -13.217 1.00 65.62 91 HIS A C 1
ATOM 699 O O . HIS A 1 91 ? -4.062 4.662 -13.350 1.00 65.62 91 HIS A O 1
#

InterPro domains:
  IPR001750 NADH:quinone oxidoreductase/Mrp antiporter, transmembrane domain [PF00361] (2-91)
  IPR050175 Complex I Subunit 2 [PTHR46552] (1-91)

Mean predicted aligned error: 4.67 Å

Solvent-accessible surface area (backbone atoms only — not comparable to full-atom values): 4964 Å² total; per-residue (Å²): 141,70,64,40,46,70,58,48,50,52,56,53,51,53,51,53,63,64,45,46,62,67,52,38,66,52,91,44,71,69,28,48,51,51,34,52,54,51,48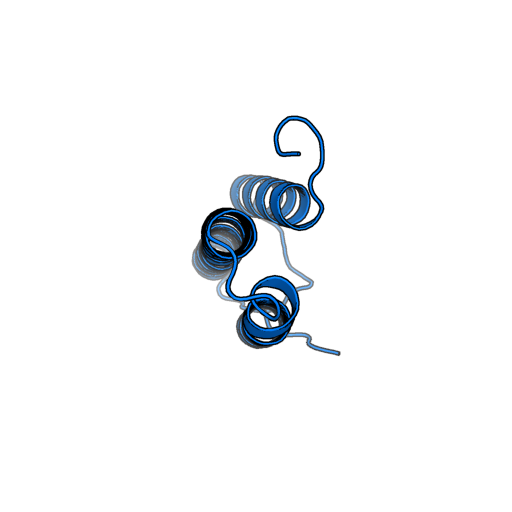,53,50,47,52,52,20,50,52,32,40,52,53,17,49,50,52,35,22,71,73,70,75,45,57,50,62,88,66,73,79,45,72,69,26,45,51,37,34,51,53,17,51,33,42,67,71,40,38,88,95,49,100

Secondary structure (DSSP, 8-state):
---BHHHHHHHHHHHHHHHHHHHTTS--HHHHHHHHHHHHHHHHHHHHHHHHHHHHHHHHS--BTT----HHHHHHHHHHHHHHHT-TT--

pLDDT: mean 87.7, std 6.94, range [58.47, 93.94]

Sequence (91 aa):
SSNHWVMAWTGLEINTLAIIPLISKTHHPRAIEATIKYFLVQATASALILFSSTINAWQTGQWDITQLTHPTSSTLLTAAIAMKLGLVPLH

Foldseek 3Di:
DDFFLVVVLVVLVVVLVVCLCVQCVDVDPVSVVVSVVSNVLSVVLSVLSVVLQVVQCVVVVDRTPVRSPDPVSVVSNVVSVCSVVCHPPND

Radius of gyration: 14.9 Å; Cα contacts (8 Å, |Δi|>4): 84; chains: 1; bounding box: 34×23×42 Å

Nearest PDB structures (foldseek):
  8q0a-assembly1_N  TM=9.848E-01  e=2.712E-06  Bos taurus
  7zdp-assembly1_N  TM=9.782E-01  e=3.434E-06  Ovis aries
  7w4g-assembly1_i  TM=9.840E-01  e=6.571E-06  Sus scrofa
  5lnk-assembly1_N  TM=9.697E-01  e=7.844E-06  Ovis aries
  5xtc-assembly1_i  TM=9.677E-01  e=9.364E-06  Homo sapiens